Protein AF-A0A1H2DDI8-F1 (afdb_monomer_lite)

Structure (mmCIF, N/CA/C/O backbone):
data_AF-A0A1H2DDI8-F1
#
_entry.id   AF-A0A1H2DDI8-F1
#
loop_
_atom_site.group_PDB
_atom_site.id
_atom_site.type_symbol
_atom_site.label_atom_id
_atom_site.label_alt_id
_atom_site.label_comp_id
_atom_site.label_asym_id
_atom_site.label_entity_id
_atom_site.label_seq_id
_atom_site.pdbx_PDB_ins_code
_atom_site.Cartn_x
_atom_site.Cartn_y
_atom_site.Cartn_z
_atom_site.occupancy
_atom_site.B_iso_or_equiv
_atom_site.auth_seq_id
_atom_site.auth_comp_id
_atom_site.auth_asym_id
_atom_site.auth_atom_id
_atom_site.pdbx_PDB_model_num
ATOM 1 N N . MET A 1 1 ? 13.636 -6.668 -16.254 1.00 42.12 1 MET A N 1
ATOM 2 C CA . MET A 1 1 ? 14.490 -5.960 -15.274 1.00 42.12 1 MET A CA 1
ATOM 3 C C . MET A 1 1 ? 13.753 -4.698 -14.877 1.00 42.12 1 MET A C 1
ATOM 5 O O . MET A 1 1 ? 13.432 -3.938 -15.778 1.00 42.12 1 MET A O 1
ATOM 9 N N . PHE A 1 2 ? 13.456 -4.487 -13.595 1.00 45.66 2 PHE A N 1
ATOM 10 C CA . PHE A 1 2 ? 12.955 -3.200 -13.096 1.00 45.66 2 PHE A CA 1
ATOM 11 C C . PHE A 1 2 ? 14.081 -2.537 -12.289 1.00 45.66 2 PHE A C 1
ATOM 13 O O . PHE A 1 2 ? 14.178 -2.797 -11.094 1.00 45.66 2 PHE A O 1
ATOM 20 N N . PRO A 1 3 ? 14.980 -1.742 -12.906 1.00 52.00 3 PRO A N 1
ATOM 21 C CA . PRO A 1 3 ? 16.124 -1.162 -12.211 1.00 52.00 3 PRO A CA 1
ATOM 22 C C . PRO A 1 3 ? 15.837 0.247 -11.666 1.00 52.00 3 PRO A C 1
ATOM 24 O O . PRO A 1 3 ? 16.764 0.962 -11.324 1.00 52.00 3 PRO A O 1
ATOM 27 N N . ASN A 1 4 ? 14.570 0.664 -11.579 1.00 51.56 4 ASN A N 1
ATOM 28 C CA . ASN A 1 4 ? 14.159 1.952 -11.021 1.00 51.56 4 ASN A CA 1
ATOM 29 C C . ASN A 1 4 ? 12.733 1.837 -10.459 1.00 51.56 4 ASN A C 1
ATOM 31 O O . ASN A 1 4 ? 11.788 1.679 -11.227 1.00 51.56 4 ASN A O 1
ATOM 35 N N . GLY A 1 5 ? 12.566 1.953 -9.139 1.00 63.56 5 GLY A N 1
ATOM 36 C CA . GLY A 1 5 ? 11.272 2.290 -8.534 1.00 63.56 5 GLY A CA 1
ATOM 37 C C . GLY A 1 5 ? 10.243 1.160 -8.459 1.00 63.56 5 GLY A C 1
ATOM 38 O O . GLY A 1 5 ? 9.128 1.316 -8.954 1.00 63.56 5 GLY A O 1
ATOM 39 N N . ALA A 1 6 ? 10.591 0.053 -7.800 1.00 81.88 6 ALA A N 1
ATOM 40 C CA . ALA A 1 6 ? 9.571 -0.826 -7.234 1.00 81.88 6 ALA A CA 1
ATOM 41 C C . ALA A 1 6 ? 8.906 -0.119 -6.039 1.00 81.88 6 ALA A C 1
ATOM 43 O O . ALA A 1 6 ? 9.578 0.545 -5.245 1.00 81.88 6 ALA A O 1
ATOM 44 N N . TYR A 1 7 ? 7.591 -0.245 -5.929 1.00 89.31 7 TYR A N 1
ATOM 45 C CA . TYR A 1 7 ? 6.770 0.305 -4.859 1.00 89.31 7 TYR A CA 1
ATOM 46 C C . TYR A 1 7 ? 6.035 -0.827 -4.146 1.00 89.31 7 TYR A C 1
ATOM 48 O O . TYR A 1 7 ? 5.737 -1.864 -4.739 1.00 89.31 7 TYR A O 1
ATOM 56 N N . ASN A 1 8 ? 5.731 -0.594 -2.877 1.00 90.88 8 ASN A N 1
ATOM 57 C CA . ASN A 1 8 ? 4.904 -1.454 -2.052 1.00 90.88 8 ASN A CA 1
ATOM 58 C C . ASN A 1 8 ? 3.629 -0.700 -1.685 1.00 90.88 8 ASN A C 1
ATOM 60 O O . ASN A 1 8 ? 3.690 0.451 -1.253 1.00 90.88 8 ASN A O 1
ATOM 64 N N . VAL A 1 9 ? 2.486 -1.361 -1.826 1.00 90.25 9 VAL A N 1
ATOM 65 C CA . VAL A 1 9 ? 1.269 -1.000 -1.107 1.00 90.25 9 VAL A CA 1
ATOM 66 C C . VAL A 1 9 ? 1.374 -1.629 0.269 1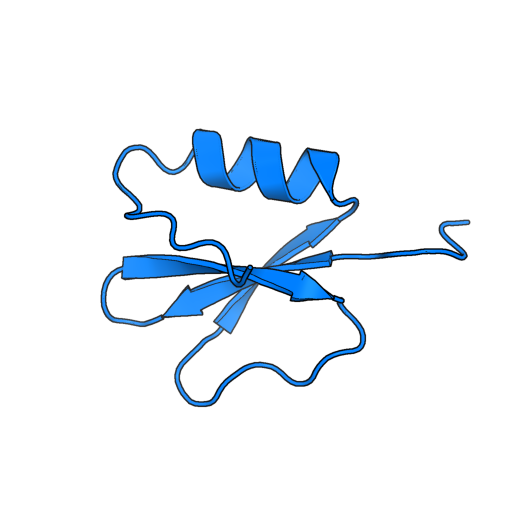.00 90.25 9 VAL A C 1
ATOM 68 O O . VAL A 1 9 ? 1.562 -2.841 0.397 1.00 90.25 9 VAL A O 1
ATOM 71 N N . ILE A 1 10 ? 1.270 -0.792 1.288 1.00 90.44 10 ILE A N 1
ATOM 72 C CA . ILE A 1 10 ? 1.212 -1.201 2.680 1.00 90.44 10 ILE A CA 1
ATOM 73 C C . ILE A 1 10 ? -0.179 -0.899 3.229 1.00 90.44 10 ILE A C 1
ATOM 75 O O . ILE A 1 10 ? -0.791 0.106 2.869 1.00 90.44 10 ILE A O 1
ATOM 79 N N . THR A 1 11 ? -0.678 -1.762 4.103 1.00 89.12 11 THR A N 1
ATOM 80 C CA . THR A 1 11 ? -1.943 -1.560 4.820 1.00 89.12 11 THR A CA 1
ATOM 81 C C . THR A 1 11 ? -1.743 -1.782 6.307 1.00 89.12 11 THR A C 1
ATOM 83 O O . THR A 1 11 ? -0.987 -2.675 6.698 1.00 89.12 11 THR A O 1
ATOM 86 N N . CYS A 1 12 ? -2.445 -1.023 7.134 1.00 87.19 12 CYS A N 1
ATOM 87 C CA . CYS A 1 12 ? -2.476 -1.231 8.578 1.00 87.19 12 CYS A CA 1
ATOM 88 C C . CYS A 1 12 ? -3.772 -1.917 9.026 1.00 87.19 12 CYS A C 1
ATOM 90 O O . CYS A 1 12 ? -4.748 -2.040 8.283 1.00 87.19 12 CYS A O 1
ATOM 92 N N . VAL A 1 13 ? -3.785 -2.344 10.289 1.00 83.56 13 VAL A N 1
ATOM 93 C CA . VAL A 1 13 ? -4.926 -3.024 10.928 1.00 83.56 13 VAL A CA 1
ATOM 94 C C . VAL A 1 13 ? -6.195 -2.167 11.020 1.00 83.56 13 VAL A C 1
ATOM 96 O O . VAL A 1 13 ? -7.277 -2.713 11.213 1.00 83.56 13 VAL A O 1
ATOM 99 N N . THR A 1 14 ? -6.086 -0.843 10.872 1.00 83.31 14 THR A N 1
ATOM 100 C CA . THR A 1 14 ? -7.230 0.086 10.852 1.00 83.31 14 THR A CA 1
ATOM 101 C C . THR A 1 14 ? -7.890 0.186 9.473 1.00 83.31 14 THR A C 1
ATOM 103 O O . THR A 1 14 ? -8.922 0.840 9.345 1.00 83.31 14 THR A O 1
ATOM 106 N N . GLY A 1 15 ? -7.342 -0.484 8.450 1.00 81.69 15 GLY A N 1
ATOM 107 C CA . GLY A 1 15 ? -7.872 -0.479 7.084 1.00 81.69 15 GLY A CA 1
ATOM 108 C C . GLY A 1 15 ? -7.381 0.684 6.218 1.00 81.69 15 GLY A C 1
ATOM 109 O O . GLY A 1 15 ? -7.867 0.856 5.101 1.00 81.69 15 GLY A O 1
ATOM 110 N N . GLU A 1 16 ? -6.419 1.476 6.696 1.00 85.56 16 GLU A N 1
ATOM 111 C CA . GLU A 1 16 ? -5.756 2.484 5.868 1.00 85.56 16 GLU A CA 1
ATOM 112 C C . GLU A 1 16 ? -4.720 1.824 4.955 1.00 85.56 16 GLU A C 1
ATOM 114 O O . GLU A 1 16 ? -4.136 0.782 5.273 1.00 85.56 16 GLU A O 1
ATOM 119 N N . ALA A 1 17 ? -4.496 2.443 3.799 1.00 87.00 17 ALA A N 1
ATOM 120 C CA . ALA A 1 17 ? -3.581 1.951 2.785 1.00 87.00 17 ALA A CA 1
ATOM 121 C C . ALA A 1 17 ? -2.695 3.093 2.274 1.00 87.00 17 ALA A C 1
ATOM 123 O O . ALA A 1 17 ? -3.163 4.216 2.083 1.00 87.00 17 ALA A O 1
ATOM 124 N N . SER A 1 18 ? -1.417 2.802 2.042 1.00 86.88 18 SER A N 1
ATOM 125 C CA . SER A 1 18 ? -0.419 3.767 1.577 1.00 86.88 18 SER A CA 1
ATOM 126 C C . SER A 1 18 ? 0.543 3.116 0.583 1.00 86.88 18 SER A C 1
ATOM 128 O O . SER A 1 18 ? 0.696 1.895 0.565 1.00 86.88 18 SER A O 1
ATOM 130 N N . VAL A 1 19 ? 1.189 3.920 -0.265 1.00 87.75 19 VAL A N 1
ATOM 131 C CA . VAL A 1 19 ? 2.230 3.452 -1.194 1.00 87.75 19 VAL A CA 1
ATOM 132 C C . VAL A 1 19 ? 3.573 4.016 -0.774 1.00 87.75 19 VAL A C 1
ATOM 134 O O . VAL A 1 19 ? 3.734 5.231 -0.676 1.00 87.75 19 VAL A O 1
ATOM 137 N N . GLN A 1 20 ? 4.563 3.144 -0.630 1.00 88.75 20 GLN A N 1
ATOM 138 C CA . GLN A 1 20 ? 5.943 3.530 -0.359 1.00 88.75 20 GLN A CA 1
ATOM 139 C C . GLN A 1 20 ? 6.909 2.882 -1.343 1.00 88.75 20 GLN A C 1
ATOM 141 O O . GLN A 1 20 ? 6.548 1.971 -2.090 1.00 88.75 20 GLN A O 1
ATOM 146 N N . ARG A 1 21 ? 8.153 3.361 -1.374 1.00 88.81 21 ARG A N 1
ATOM 147 C CA . ARG A 1 21 ? 9.194 2.706 -2.172 1.00 88.81 21 ARG A CA 1
ATOM 148 C C . ARG A 1 21 ? 9.497 1.332 -1.581 1.00 88.81 21 ARG A C 1
ATOM 150 O O . ARG A 1 21 ? 9.495 1.169 -0.367 1.00 88.81 21 ARG A O 1
ATOM 157 N N . ALA A 1 22 ? 9.778 0.350 -2.428 1.00 87.31 22 ALA A N 1
ATOM 158 C CA . ALA A 1 22 ? 10.039 -1.013 -1.970 1.00 87.31 22 ALA A CA 1
ATOM 159 C C . ALA A 1 22 ? 11.333 -1.140 -1.146 1.00 87.31 22 ALA A C 1
ATOM 161 O O . ALA A 1 22 ? 11.464 -2.069 -0.360 1.00 87.31 22 ALA A O 1
ATOM 162 N N . GLU A 1 23 ? 12.265 -0.200 -1.321 1.00 85.88 23 GLU A N 1
ATOM 163 C CA . GLU A 1 23 ? 13.513 -0.094 -0.552 1.00 85.88 23 GLU A CA 1
ATOM 164 C C . GLU A 1 23 ? 13.332 0.542 0.837 1.00 85.88 23 GLU A C 1
ATOM 166 O O . GLU A 1 23 ? 14.236 0.470 1.664 1.00 85.88 23 GLU A O 1
ATOM 171 N N . GLN A 1 24 ? 12.183 1.175 1.099 1.00 83.19 24 GLN A N 1
ATOM 172 C CA . GLN A 1 24 ? 11.865 1.740 2.407 1.00 83.19 24 GLN A CA 1
ATOM 173 C C . GLN A 1 24 ? 11.415 0.633 3.361 1.00 83.19 24 GLN A C 1
ATOM 175 O O . GLN A 1 24 ? 10.595 -0.212 2.992 1.00 83.19 24 GLN A O 1
ATOM 180 N N . GLU A 1 25 ? 11.904 0.677 4.603 1.00 84.56 25 GLU A N 1
ATOM 181 C CA . GLU A 1 25 ? 11.401 -0.191 5.668 1.00 84.56 25 GLU A CA 1
ATOM 182 C C . GLU A 1 25 ? 9.888 -0.013 5.841 1.00 84.56 25 GLU A C 1
ATOM 184 O O . GLU A 1 25 ? 9.332 1.078 5.672 1.00 84.56 25 GLU A O 1
ATOM 189 N N . CYS A 1 26 ? 9.199 -1.118 6.119 1.00 81.38 26 CYS A N 1
ATOM 190 C CA . CYS A 1 26 ? 7.764 -1.087 6.359 1.00 81.38 26 CYS A CA 1
ATOM 191 C C . CYS A 1 26 ? 7.494 -0.351 7.673 1.00 81.38 26 CYS A C 1
ATOM 193 O O . CYS A 1 26 ? 8.149 -0.622 8.678 1.00 81.38 26 CYS A O 1
ATOM 195 N N . LEU A 1 27 ? 6.534 0.576 7.660 1.00 82.06 27 LEU A N 1
ATOM 196 C CA . LEU A 1 27 ? 6.127 1.299 8.862 1.00 82.06 27 LEU A CA 1
ATOM 197 C C . LEU A 1 27 ? 5.657 0.317 9.946 1.00 82.06 27 LEU A C 1
AT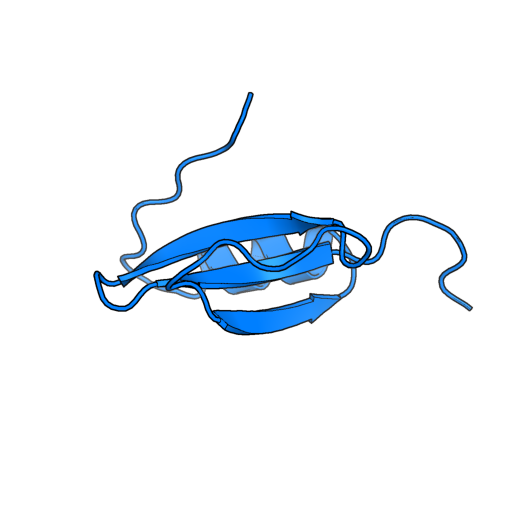OM 199 O O . LEU A 1 27 ? 5.008 -0.690 9.654 1.00 82.06 27 LEU A O 1
ATOM 203 N N . GLU A 1 28 ? 5.965 0.619 11.206 1.00 86.06 28 GLU A N 1
ATOM 204 C CA . GLU A 1 28 ? 5.556 -0.214 12.336 1.00 86.06 28 GLU A CA 1
ATOM 205 C C . GLU A 1 28 ? 4.023 -0.331 12.395 1.00 86.06 28 GLU A C 1
ATOM 207 O O . GLU A 1 28 ? 3.307 0.669 12.335 1.00 86.06 28 GLU A O 1
ATOM 212 N N . GLY A 1 29 ? 3.507 -1.562 12.468 1.00 86.44 29 GLY A N 1
ATOM 213 C CA . GLY A 1 29 ? 2.063 -1.834 12.437 1.00 86.44 29 GLY A CA 1
ATOM 214 C C . GLY A 1 29 ? 1.431 -1.853 11.037 1.00 86.44 29 GLY A C 1
ATOM 215 O O . GLY A 1 29 ? 0.215 -2.031 10.921 1.00 86.44 29 GLY A O 1
ATOM 216 N N . TRP A 1 30 ? 2.233 -1.713 9.979 1.00 91.56 30 TRP A N 1
ATOM 217 C CA . TRP A 1 30 ? 1.810 -1.850 8.587 1.00 91.56 30 TRP A CA 1
ATOM 218 C C . TRP A 1 30 ? 2.396 -3.118 7.967 1.00 91.56 30 TRP A C 1
ATOM 220 O O . TRP A 1 30 ? 3.485 -3.563 8.327 1.00 91.56 30 TRP A O 1
ATOM 230 N N . ALA A 1 31 ? 1.675 -3.699 7.013 1.00 91.25 31 ALA A N 1
ATOM 231 C CA . ALA A 1 31 ? 2.095 -4.883 6.279 1.00 91.25 31 ALA A CA 1
ATOM 232 C C . ALA A 1 31 ? 2.035 -4.631 4.773 1.00 91.25 31 ALA A C 1
ATOM 234 O O . ALA A 1 31 ? 1.100 -4.001 4.278 1.00 91.25 31 ALA A O 1
ATOM 235 N N . VAL A 1 32 ? 3.016 -5.157 4.038 1.00 90.56 32 VAL A N 1
ATOM 236 C CA . VAL A 1 32 ? 3.017 -5.124 2.571 1.00 90.56 32 VAL A CA 1
ATOM 237 C C . VAL A 1 32 ? 1.929 -6.059 2.051 1.00 90.56 32 VAL A C 1
ATOM 239 O O . VAL A 1 32 ? 1.942 -7.254 2.338 1.00 90.56 32 VAL A O 1
ATOM 242 N N . THR A 1 33 ? 1.002 -5.522 1.266 1.00 90.06 33 THR A N 1
ATOM 243 C CA . THR A 1 33 ? -0.093 -6.280 0.641 1.00 90.06 33 THR A CA 1
ATOM 244 C C . THR A 1 33 ? 0.088 -6.466 -0.854 1.00 90.06 33 THR A C 1
ATOM 246 O O . THR A 1 33 ? -0.428 -7.430 -1.416 1.00 90.06 33 THR A O 1
ATOM 249 N N . PHE A 1 34 ? 0.834 -5.576 -1.506 1.00 90.56 34 PHE A N 1
ATOM 250 C CA . PHE A 1 34 ? 1.120 -5.669 -2.931 1.00 90.56 34 PHE A CA 1
ATOM 251 C C . PHE A 1 34 ? 2.451 -4.995 -3.266 1.00 90.56 34 PHE A C 1
ATOM 253 O O . PHE A 1 34 ? 2.778 -3.957 -2.696 1.00 90.56 34 PHE A O 1
ATOM 260 N N . SER A 1 35 ? 3.194 -5.543 -4.224 1.00 90.88 35 SER A N 1
ATOM 261 C CA . SER A 1 35 ? 4.456 -4.975 -4.709 1.00 90.88 35 SER A CA 1
ATOM 262 C C . SER A 1 35 ? 4.448 -4.926 -6.228 1.00 90.88 35 SER A C 1
ATOM 264 O O . SER A 1 35 ? 4.064 -5.895 -6.880 1.00 90.88 35 SER A O 1
ATOM 266 N N . GLY A 1 36 ? 4.894 -3.813 -6.799 1.00 90.25 36 GLY A N 1
ATOM 267 C CA . GLY A 1 36 ? 4.912 -3.635 -8.246 1.00 90.25 36 GLY A CA 1
ATOM 268 C C . GLY A 1 36 ? 5.476 -2.288 -8.668 1.00 90.25 36 GLY A C 1
ATOM 269 O O . GLY A 1 36 ? 6.171 -1.603 -7.917 1.00 90.25 36 GLY A O 1
ATOM 270 N N . THR A 1 37 ? 5.184 -1.890 -9.897 1.00 89.19 37 THR A N 1
ATOM 271 C CA . THR A 1 37 ? 5.419 -0.519 -10.347 1.00 89.19 37 THR A CA 1
ATOM 272 C C . THR A 1 37 ? 4.471 0.445 -9.641 1.00 89.19 37 THR A C 1
ATOM 274 O O . THR A 1 37 ? 3.397 0.066 -9.170 1.00 89.19 37 THR A O 1
ATOM 277 N N . ARG A 1 38 ? 4.818 1.738 -9.632 1.00 85.06 38 ARG A N 1
ATOM 278 C CA . ARG A 1 38 ? 3.937 2.779 -9.085 1.00 85.06 38 ARG A CA 1
ATOM 279 C C . ARG A 1 38 ? 2.519 2.682 -9.652 1.00 85.06 38 ARG A C 1
ATOM 281 O O . ARG A 1 38 ? 1.563 2.778 -8.899 1.00 85.06 38 ARG A O 1
ATOM 288 N N . GLN A 1 39 ? 2.381 2.487 -10.963 1.00 85.56 39 GLN A N 1
ATOM 289 C CA . GLN A 1 39 ? 1.077 2.406 -11.630 1.00 85.56 39 GLN A CA 1
ATOM 290 C C . GLN A 1 39 ? 0.268 1.186 -11.178 1.00 85.56 39 GLN A C 1
ATOM 292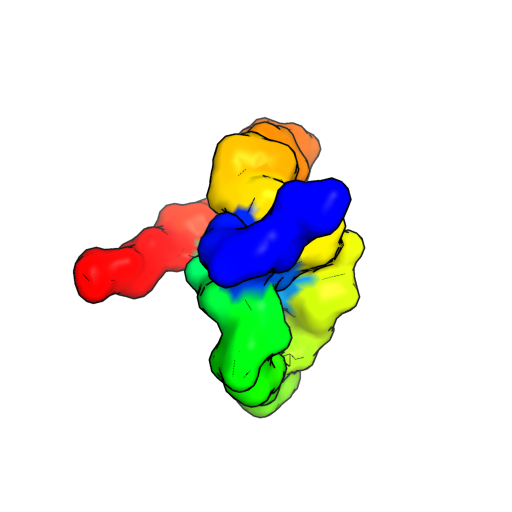 O O . GLN A 1 39 ? -0.924 1.320 -10.918 1.00 85.56 39 GLN A O 1
ATOM 297 N N . GLU A 1 40 ? 0.907 0.026 -11.024 1.00 88.38 40 GLU A N 1
ATOM 298 C CA . GLU A 1 40 ? 0.247 -1.186 -10.524 1.00 88.38 40 GLU A CA 1
ATOM 299 C C . GLU A 1 40 ? -0.195 -1.025 -9.065 1.00 88.38 40 GLU A C 1
ATOM 301 O O . GLU A 1 40 ? -1.333 -1.350 -8.735 1.00 88.38 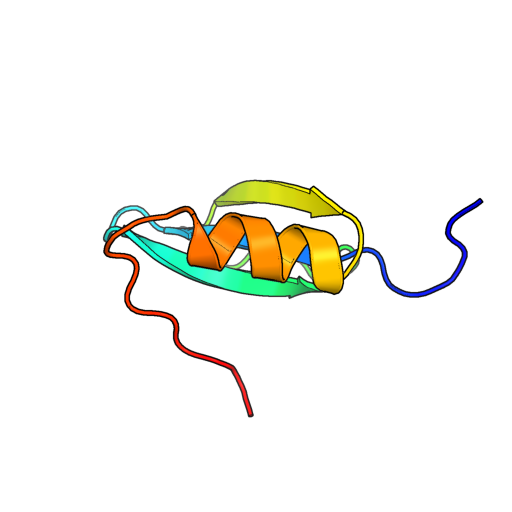40 GLU A O 1
ATOM 306 N N . CYS A 1 41 ? 0.651 -0.444 -8.207 1.00 88.56 41 CYS A N 1
ATOM 307 C CA . CYS A 1 41 ? 0.299 -0.140 -6.818 1.00 88.56 41 CYS A CA 1
ATOM 308 C C . CYS A 1 41 ? -0.876 0.848 -6.723 1.00 88.56 41 CYS A C 1
ATOM 310 O O . CYS A 1 41 ? -1.788 0.648 -5.923 1.00 88.56 41 CYS A O 1
ATOM 312 N N . MET A 1 42 ? -0.894 1.887 -7.566 1.00 84.19 42 MET A N 1
ATOM 313 C CA . MET A 1 42 ? -2.018 2.829 -7.654 1.00 84.19 42 MET A CA 1
ATOM 314 C C . MET A 1 42 ? -3.303 2.116 -8.090 1.00 84.19 42 MET A C 1
ATOM 316 O O . MET A 1 42 ? -4.349 2.312 -7.480 1.00 84.19 42 MET A O 1
ATOM 320 N N . ALA A 1 43 ? -3.235 1.282 -9.132 1.00 86.12 43 ALA A N 1
ATOM 321 C CA . ALA A 1 43 ? -4.389 0.535 -9.626 1.00 86.12 43 ALA A CA 1
ATOM 322 C C . ALA A 1 43 ? -4.938 -0.434 -8.568 1.00 86.12 43 ALA A C 1
ATOM 324 O O . ALA A 1 43 ? -6.153 -0.566 -8.435 1.00 86.12 43 ALA A O 1
ATOM 325 N N . PHE A 1 44 ? -4.057 -1.071 -7.790 1.00 86.62 44 PHE A N 1
ATOM 326 C CA . PHE A 1 44 ? -4.438 -1.918 -6.662 1.00 86.62 44 PHE A CA 1
ATOM 327 C C . PHE A 1 44 ? -5.185 -1.123 -5.581 1.00 86.62 44 PHE A C 1
ATOM 329 O O . PHE A 1 44 ? -6.254 -1.548 -5.150 1.00 86.62 44 PHE A O 1
ATOM 336 N N . LEU A 1 45 ? -4.687 0.064 -5.211 1.00 81.12 45 LEU A N 1
ATOM 337 C CA . LEU A 1 45 ? -5.361 0.954 -4.258 1.00 81.12 45 LEU A CA 1
ATOM 338 C C . LEU A 1 45 ? -6.741 1.413 -4.732 1.00 81.12 45 LEU A C 1
ATOM 340 O O . LEU A 1 45 ? -7.681 1.393 -3.949 1.00 81.12 45 LEU A O 1
ATOM 344 N N . TYR A 1 46 ? -6.893 1.784 -6.005 1.00 79.50 46 TYR A N 1
ATOM 345 C CA . TYR A 1 46 ? -8.203 2.157 -6.554 1.00 79.50 46 TYR A CA 1
ATOM 346 C C . TYR A 1 46 ? -9.207 0.997 -6.551 1.00 79.50 46 TYR A C 1
ATOM 348 O O . TYR A 1 46 ? -10.412 1.234 -6.562 1.00 79.50 46 TYR A O 1
ATOM 356 N N . ARG A 1 47 ? -8.724 -0.250 -6.548 1.00 78.81 47 ARG A N 1
ATOM 357 C CA . A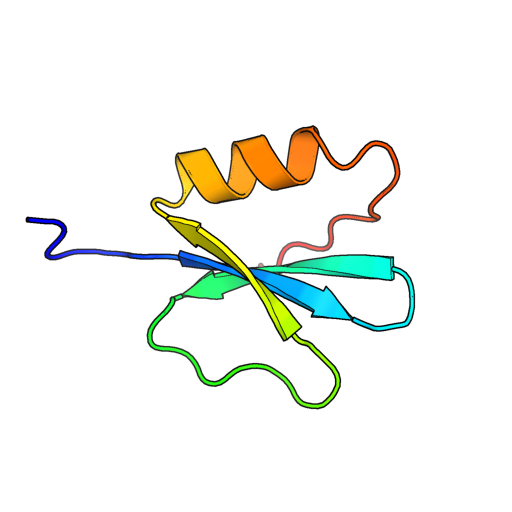RG A 1 47 ? -9.554 -1.459 -6.477 1.00 78.81 47 ARG A CA 1
ATOM 358 C C . ARG A 1 47 ? -9.980 -1.817 -5.055 1.00 78.81 47 ARG A C 1
ATOM 360 O O . ARG A 1 47 ? -10.948 -2.555 -4.898 1.00 78.81 47 ARG A O 1
ATOM 367 N N . LEU A 1 48 ? -9.267 -1.325 -4.041 1.00 72.81 48 LEU A N 1
ATOM 368 C CA . LEU A 1 48 ? -9.683 -1.404 -2.644 1.00 72.81 48 LEU A CA 1
ATOM 369 C C . LEU A 1 48 ? -10.833 -0.406 -2.439 1.00 72.81 48 LEU A C 1
ATOM 371 O O . LEU A 1 48 ? -10.628 0.708 -1.962 1.00 72.81 48 LEU A O 1
ATOM 375 N N . GLU A 1 49 ? -12.041 -0.785 -2.868 1.00 56.75 49 GLU A N 1
ATOM 376 C CA . GLU A 1 49 ? -13.279 -0.032 -2.644 1.00 56.75 49 GLU A CA 1
ATOM 377 C C . GLU A 1 49 ? -13.418 0.300 -1.144 1.00 56.75 49 GLU A C 1
ATOM 379 O O . GLU A 1 49 ? -13.815 -0.545 -0.347 1.00 56.75 49 GLU A O 1
ATOM 384 N N . GLY A 1 50 ? -13.050 1.523 -0.740 1.00 55.34 50 GLY A N 1
ATOM 385 C CA . GLY A 1 50 ? -13.228 2.018 0.632 1.00 55.34 50 GLY A CA 1
ATOM 386 C C . GLY A 1 50 ? -11.965 2.361 1.431 1.00 55.34 50 GLY A C 1
ATOM 387 O O . GLY A 1 50 ? -12.107 2.852 2.551 1.00 55.34 50 GLY A O 1
ATOM 388 N N . ALA A 1 51 ? -10.748 2.179 0.903 1.00 56.22 51 ALA A N 1
ATOM 389 C CA . ALA A 1 51 ? -9.547 2.641 1.607 1.00 56.22 51 ALA A CA 1
ATOM 390 C C . ALA A 1 51 ? -9.464 4.181 1.578 1.00 56.22 51 ALA A C 1
ATOM 392 O O . ALA A 1 51 ? -9.472 4.793 0.509 1.00 56.22 51 ALA A O 1
ATOM 393 N N . TRP A 1 52 ? -9.375 4.829 2.744 1.00 56.88 52 TRP A N 1
ATOM 394 C CA . TRP A 1 52 ? -9.038 6.253 2.828 1.00 56.88 52 TRP A CA 1
ATOM 395 C C . TRP A 1 52 ? -7.570 6.423 2.427 1.00 56.88 52 TRP A C 1
ATOM 397 O O . TRP A 1 52 ? -6.661 6.156 3.209 1.00 56.88 52 TRP A O 1
ATOM 407 N N . ILE A 1 53 ? -7.337 6.810 1.172 1.00 58.78 53 ILE A N 1
ATOM 408 C CA . ILE A 1 53 ? -5.988 6.944 0.619 1.00 58.78 53 ILE A CA 1
ATOM 409 C C . ILE A 1 53 ? -5.394 8.276 1.083 1.00 58.78 53 ILE A C 1
ATOM 411 O O . ILE A 1 53 ? -5.790 9.341 0.602 1.00 58.78 53 ILE A O 1
ATOM 415 N N . SER A 1 54 ? -4.421 8.228 1.991 1.00 55.00 54 SER A N 1
ATOM 416 C CA . SER A 1 54 ? -3.587 9.381 2.327 1.00 55.00 54 SER A CA 1
ATOM 417 C C . SER A 1 54 ? -2.272 9.306 1.545 1.00 55.00 54 SER A C 1
ATOM 419 O O . SER A 1 54 ? -1.535 8.325 1.602 1.00 55.00 54 SER A O 1
ATOM 421 N N . TRP A 1 55 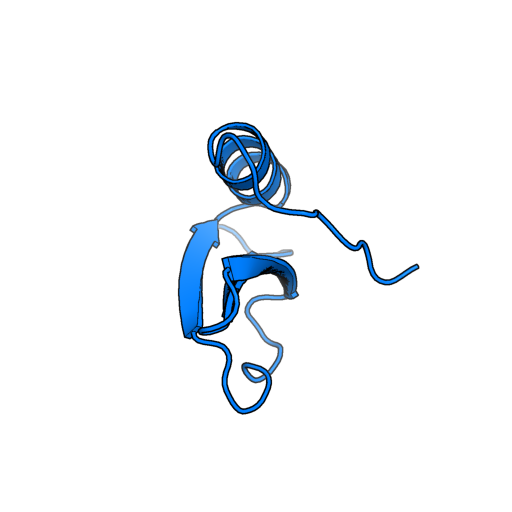? -1.990 10.342 0.753 1.00 52.09 55 TRP A N 1
ATOM 422 C CA . TRP A 1 55 ? -0.726 10.456 0.027 1.00 52.09 55 TRP A CA 1
ATOM 423 C C . TRP A 1 55 ? 0.263 11.263 0.868 1.00 52.09 55 TRP A C 1
ATOM 425 O O . TRP A 1 55 ? -0.050 12.415 1.191 1.00 52.09 55 TRP A O 1
ATOM 435 N N . PRO A 1 56 ? 1.455 10.733 1.201 1.00 45.00 56 PRO A N 1
ATOM 436 C CA . PRO A 1 56 ? 2.531 11.598 1.659 1.00 45.00 56 PRO A CA 1
ATOM 437 C C . PRO A 1 56 ? 2.876 12.569 0.515 1.00 45.00 56 PRO A C 1
ATOM 439 O O . PRO A 1 56 ? 3.092 12.136 -0.620 1.00 45.00 56 PRO A O 1
ATOM 442 N N . ARG A 1 57 ? 2.815 13.877 0.804 1.00 41.78 57 ARG A N 1
ATOM 443 C CA . ARG A 1 57 ? 3.157 14.957 -0.140 1.00 41.78 57 ARG A CA 1
ATOM 444 C C . ARG A 1 57 ? 4.627 14.920 -0.537 1.00 41.78 57 ARG A C 1
ATOM 446 O O . ARG A 1 57 ? 5.460 14.634 0.349 1.00 41.78 57 ARG A O 1
#

Secondary structure (DSSP, 8-state):
---S-EEEEEEETTS-EEEEETTSPPPTTEEEEEEEEHHHHHHHHHHSTT--BPPP-

pLDDT: mean 77.95, std 15.33, range [41.78, 91.56]

Sequence (57 aa):
MFPNGAYNVITCVTGEASVQRAEQECLEGWAVTFSGTRQECMAFLYRLEGAWISWPR

Organism: NCBI:txid113562

Radius of gyration: 10.86 Å; chains: 1; bounding box: 29×21×28 Å

Foldseek 3Di:
DCPDFKKFWKAAPVQAIEIDTPPDDAPPRIDTPDIDHPVVSVVVVVVSVDHPYDYDD